Protein AF-A0A3L7PJ90-F1 (afdb_monomer_lite)

Sequence (103 aa):
MQPVSNRLQGVLKDISGKVSAPAQVLIDCGESGINIRPKQYGDFGSHDGIGAPIYLELYEGELRLIVWSDINQQEPTHVISLEGARESLRIASVTDTPSSWIT

Secondary structure (DSSP, 8-state):
-PPPEEEEEEEEE-TTSS-EEEEEEEEEE-SSEEEEEETT---TTS-TTT--SEEEEEETTEEEEEE---TT-SS-SEEEE-GGG-GGGPPPPTT--------

Foldseek 3Di:
DDKDKDWDWDWDADPVRPDIDIWIWIWIDDPFWIAIGIQQDAAQPDDHSGHGQWIWGQDPNWTWIFGQPDNNDRHTPDIGTCPCVPPVVDDDDPPPDPPDDDD

pLDDT: mean 87.98, std 12.55, range [52.47, 98.12]

Radius of gyration: 19.97 Å; chains: 1; bounding box: 34×53×63 Å

Structure (mmCIF, N/CA/C/O backbone):
data_AF-A0A3L7PJ90-F1
#
_entry.id   AF-A0A3L7PJ90-F1
#
loop_
_atom_site.group_PDB
_atom_site.id
_atom_site.type_symbol
_atom_site.label_atom_id
_atom_site.label_alt_id
_atom_site.label_comp_id
_atom_site.label_asym_id
_atom_site.label_entity_id
_atom_site.label_seq_id
_atom_site.pdbx_PDB_ins_code
_atom_site.Cartn_x
_atom_site.Cartn_y
_atom_site.Cartn_z
_atom_site.occupancy
_atom_site.B_iso_or_equiv
_atom_site.auth_seq_id
_atom_site.auth_comp_id
_atom_site.auth_asym_id
_atom_site.auth_atom_id
_atom_site.pdbx_PDB_model_num
ATOM 1 N N . MET A 1 1 ? -2.719 23.027 4.755 1.00 54.06 1 MET A N 1
ATOM 2 C CA . MET A 1 1 ? -1.717 22.051 5.239 1.00 54.06 1 MET A CA 1
ATOM 3 C C . MET A 1 1 ? -0.825 21.730 4.051 1.00 54.06 1 MET A C 1
ATOM 5 O O . MET A 1 1 ? -1.383 21.527 2.983 1.00 54.06 1 MET A O 1
ATOM 9 N N . GLN A 1 2 ? 0.505 21.800 4.158 1.00 56.03 2 GLN A N 1
ATOM 10 C CA . GLN A 1 2 ? 1.357 21.389 3.033 1.00 56.03 2 GLN A CA 1
ATOM 11 C C . GLN A 1 2 ? 1.334 19.856 2.920 1.00 56.03 2 GLN A C 1
ATOM 13 O O . GLN A 1 2 ? 1.348 19.200 3.965 1.00 56.03 2 GLN A O 1
ATOM 18 N N . PRO A 1 3 ? 1.278 19.281 1.706 1.00 63.88 3 PRO A N 1
ATOM 19 C CA . PRO A 1 3 ? 1.349 17.837 1.538 1.00 63.88 3 PRO A CA 1
ATOM 20 C C . PRO A 1 3 ? 2.696 17.336 2.062 1.00 63.88 3 PRO A C 1
ATOM 22 O O . PRO A 1 3 ? 3.758 17.828 1.676 1.00 63.88 3 PRO A O 1
ATOM 25 N N . VAL A 1 4 ? 2.649 16.376 2.983 1.00 78.56 4 VAL A N 1
ATOM 26 C CA . VAL A 1 4 ? 3.843 15.711 3.502 1.00 78.56 4 VAL A CA 1
ATOM 27 C C . VAL A 1 4 ? 4.141 14.537 2.583 1.00 78.56 4 VAL A C 1
ATOM 29 O O . VAL A 1 4 ? 3.297 13.660 2.407 1.00 78.56 4 VAL A O 1
ATOM 32 N N . SER A 1 5 ? 5.342 14.516 2.010 1.00 82.50 5 SER A N 1
ATOM 33 C CA . SER A 1 5 ? 5.841 13.388 1.227 1.00 82.50 5 SER A CA 1
ATOM 34 C C . SER A 1 5 ? 7.101 12.819 1.867 1.00 82.50 5 SER A C 1
ATOM 36 O O . SER A 1 5 ? 8.059 13.557 2.103 1.00 82.50 5 SER A O 1
ATOM 38 N N . ASN A 1 6 ? 7.128 11.511 2.091 1.00 87.75 6 ASN A N 1
ATOM 39 C CA . ASN A 1 6 ? 8.280 10.781 2.600 1.00 87.75 6 ASN A CA 1
ATOM 40 C C . ASN A 1 6 ? 8.757 9.773 1.560 1.00 87.75 6 ASN A C 1
ATOM 42 O O . ASN A 1 6 ? 7.971 9.006 1.005 1.00 87.75 6 ASN A O 1
ATOM 46 N N . ARG A 1 7 ? 10.066 9.742 1.315 1.00 89.94 7 ARG A N 1
ATOM 47 C CA . ARG A 1 7 ? 10.689 8.735 0.458 1.00 89.94 7 ARG A CA 1
ATOM 48 C C . ARG A 1 7 ? 11.381 7.701 1.329 1.00 89.94 7 ARG A C 1
ATOM 50 O O . ARG A 1 7 ? 12.330 8.025 2.036 1.00 89.94 7 ARG A O 1
ATOM 57 N N . LEU A 1 8 ? 10.938 6.457 1.224 1.00 90.38 8 LEU A N 1
ATOM 58 C CA . LEU A 1 8 ? 11.547 5.313 1.883 1.00 90.38 8 LEU A CA 1
ATOM 59 C C . LEU A 1 8 ? 12.380 4.527 0.872 1.00 90.38 8 LEU A C 1
ATOM 61 O O . LEU A 1 8 ? 11.962 4.305 -0.267 1.00 90.38 8 LEU A O 1
ATOM 65 N N . GLN A 1 9 ? 13.574 4.115 1.284 1.00 91.31 9 GLN A N 1
ATOM 66 C CA . GLN A 1 9 ? 14.447 3.249 0.498 1.00 91.31 9 GLN A CA 1
ATOM 67 C C . GLN A 1 9 ? 15.000 2.158 1.404 1.00 91.31 9 GLN A C 1
ATOM 69 O O . GLN A 1 9 ? 15.412 2.429 2.530 1.00 91.31 9 GLN A O 1
ATOM 74 N N . GLY A 1 10 ? 15.012 0.925 0.915 1.00 88.44 10 GLY A N 1
ATOM 75 C CA . GLY A 1 10 ? 15.526 -0.204 1.673 1.00 88.44 10 GLY A CA 1
ATOM 76 C C . GLY A 1 10 ? 15.607 -1.465 0.833 1.00 88.44 10 GLY A C 1
ATOM 77 O O . GLY A 1 10 ? 15.349 -1.448 -0.368 1.00 88.44 10 GLY A O 1
ATOM 78 N N . VAL A 1 11 ? 15.968 -2.570 1.473 1.00 87.94 11 VAL A N 1
ATOM 79 C CA . VAL A 1 11 ? 15.947 -3.897 0.857 1.00 87.94 11 VAL A CA 1
ATOM 80 C C . VAL A 1 11 ? 14.835 -4.692 1.521 1.00 87.94 11 VAL A C 1
ATOM 82 O O . VAL A 1 11 ? 14.919 -4.987 2.714 1.00 87.94 11 VAL A O 1
ATOM 85 N N . LEU A 1 12 ? 13.802 -5.034 0.753 1.00 86.38 12 LEU A N 1
ATOM 86 C CA . LEU A 1 12 ? 12.782 -5.972 1.198 1.00 86.38 12 LEU A CA 1
ATOM 87 C C . LEU A 1 12 ? 13.373 -7.369 1.117 1.00 86.38 12 LEU A C 1
ATOM 89 O O . LEU A 1 12 ? 13.915 -7.764 0.085 1.00 86.38 12 LEU A O 1
ATOM 93 N N . LYS A 1 13 ? 13.294 -8.095 2.225 1.00 88.94 13 LYS A N 1
ATOM 94 C CA . LYS A 1 13 ? 13.690 -9.494 2.300 1.00 88.94 13 LYS A CA 1
ATOM 95 C C . LYS A 1 13 ? 12.426 -10.312 2.419 1.00 88.94 13 LYS A C 1
ATOM 97 O O . LYS A 1 13 ? 11.569 -10.002 3.244 1.00 88.94 13 LYS A O 1
ATOM 102 N N . ASP A 1 14 ? 12.332 -11.341 1.596 1.00 89.06 14 ASP A N 1
ATOM 103 C CA . ASP A 1 14 ? 11.318 -12.357 1.787 1.00 89.06 14 ASP A CA 1
ATOM 104 C C . ASP A 1 14 ? 11.479 -12.994 3.176 1.00 89.06 14 ASP A C 1
ATOM 106 O O . ASP A 1 14 ? 12.598 -13.116 3.685 1.00 89.06 14 ASP A O 1
ATOM 110 N N . ILE A 1 15 ? 10.372 -13.422 3.782 1.00 85.25 15 ILE A N 1
ATOM 111 C CA . ILE A 1 15 ? 10.388 -14.024 5.120 1.00 85.25 15 ILE A CA 1
ATOM 112 C C . ILE A 1 15 ? 11.222 -15.315 5.160 1.00 85.25 15 ILE A C 1
ATOM 114 O O . ILE A 1 15 ? 11.792 -15.644 6.197 1.00 85.25 15 ILE A O 1
ATOM 118 N N . SER A 1 16 ? 11.374 -16.014 4.025 1.00 83.81 16 SER A N 1
ATOM 119 C CA . SER A 1 16 ? 12.267 -17.176 3.917 1.00 83.81 16 SER A CA 1
ATOM 120 C C . SER A 1 16 ? 13.758 -16.812 3.880 1.00 83.81 16 SER A C 1
ATOM 122 O O . SER A 1 16 ? 14.607 -17.701 3.953 1.00 83.81 16 SER A O 1
ATOM 124 N N . GLY A 1 17 ? 14.096 -15.528 3.716 1.00 80.50 17 GLY A N 1
ATOM 125 C CA . GLY A 1 17 ? 15.463 -15.013 3.625 1.00 80.50 17 GLY A CA 1
ATOM 126 C C . GLY A 1 17 ? 16.183 -15.297 2.302 1.00 80.50 17 GLY A C 1
ATOM 127 O O . GLY A 1 17 ? 17.318 -14.860 2.129 1.00 80.50 17 GLY A O 1
ATOM 128 N N . LYS A 1 18 ? 15.552 -16.012 1.361 1.00 79.25 18 LYS A N 1
ATOM 129 C CA . LYS A 1 18 ? 16.185 -16.453 0.104 1.00 79.25 18 LYS A CA 1
ATOM 130 C C . LYS A 1 18 ? 16.193 -15.395 -0.992 1.00 79.25 18 LYS A C 1
ATOM 132 O O . LYS A 1 18 ? 17.041 -15.439 -1.878 1.00 79.25 18 LYS A O 1
ATOM 137 N N . VAL A 1 19 ? 15.237 -14.473 -0.950 1.00 82.88 19 VAL A N 1
ATOM 138 C CA . VAL A 1 19 ? 15.060 -13.436 -1.965 1.00 82.88 19 VAL A CA 1
ATOM 139 C C . VAL A 1 19 ? 15.104 -12.085 -1.280 1.00 82.88 19 VAL A C 1
ATOM 141 O O . VAL A 1 19 ? 14.470 -11.870 -0.248 1.00 82.88 19 VAL A O 1
ATOM 144 N N . SER A 1 20 ? 15.864 -11.166 -1.859 1.00 85.31 20 SER A N 1
ATOM 145 C CA . SER A 1 20 ? 15.899 -9.785 -1.411 1.00 85.31 20 SER A CA 1
ATOM 146 C C . SER A 1 20 ? 15.898 -8.861 -2.613 1.00 85.31 20 SER A C 1
ATOM 148 O O . SER A 1 20 ? 16.660 -9.090 -3.552 1.00 85.31 20 SER A O 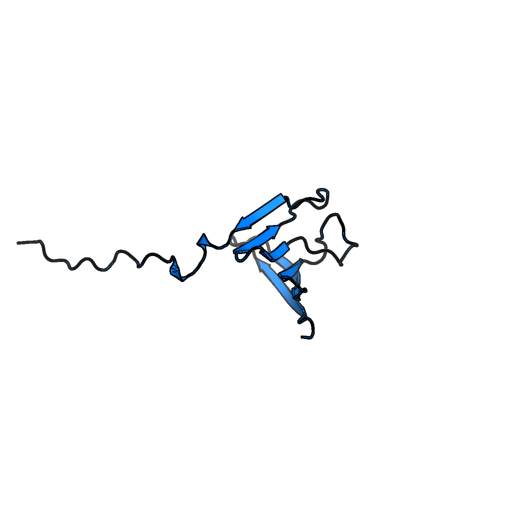1
ATOM 150 N N . ALA A 1 21 ? 15.080 -7.818 -2.571 1.00 84.94 21 ALA A N 1
ATOM 151 C CA . ALA A 1 21 ? 14.974 -6.844 -3.644 1.00 84.94 21 ALA A CA 1
ATOM 152 C C . ALA A 1 21 ? 15.068 -5.423 -3.074 1.00 84.94 21 ALA A C 1
ATOM 154 O O . ALA A 1 21 ? 14.489 -5.144 -2.018 1.00 84.94 21 ALA A O 1
ATOM 155 N N . PRO A 1 22 ? 15.789 -4.506 -3.740 1.00 85.69 22 PRO A N 1
ATOM 156 C CA . PRO A 1 22 ? 15.735 -3.101 -3.378 1.00 85.69 22 PRO A CA 1
ATOM 157 C C . PRO A 1 22 ? 14.320 -2.569 -3.626 1.00 85.69 22 PRO A C 1
ATOM 159 O O . PRO A 1 22 ? 13.747 -2.774 -4.693 1.00 85.69 22 PRO A O 1
ATOM 162 N N . ALA A 1 23 ? 13.773 -1.854 -2.651 1.00 89.19 23 ALA A N 1
ATOM 163 C CA . ALA A 1 23 ? 12.491 -1.181 -2.756 1.00 89.19 23 ALA A CA 1
ATOM 164 C C . ALA A 1 23 ? 12.673 0.316 -2.522 1.00 89.19 23 ALA A C 1
ATOM 166 O O . ALA A 1 23 ? 13.336 0.749 -1.577 1.00 89.19 23 ALA A O 1
ATOM 167 N N . GLN A 1 24 ? 12.064 1.105 -3.400 1.00 93.06 24 GLN A N 1
ATOM 168 C CA . GLN A 1 24 ? 11.919 2.545 -3.237 1.00 93.06 24 GLN A CA 1
ATOM 169 C C . GLN A 1 24 ? 10.429 2.845 -3.246 1.00 93.06 24 GLN A C 1
ATOM 171 O O . GLN A 1 24 ? 9.746 2.493 -4.206 1.00 93.06 24 GLN A O 1
ATOM 176 N N . VAL A 1 25 ? 9.939 3.473 -2.184 1.00 94.00 25 VAL A N 1
ATOM 177 C CA . VAL A 1 25 ? 8.520 3.783 -2.014 1.00 94.00 25 VAL A CA 1
ATOM 178 C C . VAL A 1 25 ? 8.393 5.258 -1.674 1.00 94.00 25 VAL A C 1
ATOM 180 O O . VAL A 1 25 ? 9.070 5.758 -0.774 1.00 94.00 25 VAL A O 1
ATOM 183 N N . LEU A 1 26 ? 7.549 5.963 -2.416 1.00 93.75 26 LEU A N 1
ATOM 184 C CA . LEU A 1 26 ? 7.101 7.301 -2.060 1.00 93.75 26 LEU A CA 1
ATOM 185 C C . LEU A 1 26 ? 5.769 7.173 -1.321 1.00 93.75 26 LEU A C 1
ATOM 187 O O . LEU A 1 26 ? 4.885 6.449 -1.768 1.00 93.75 26 LEU A O 1
ATOM 191 N N . ILE A 1 27 ? 5.651 7.843 -0.181 1.00 94.38 27 ILE A N 1
ATOM 192 C CA . ILE A 1 27 ? 4.408 7.949 0.576 1.00 94.38 27 ILE A CA 1
ATOM 193 C C . ILE A 1 27 ? 4.049 9.424 0.633 1.00 94.38 27 ILE A C 1
ATOM 195 O O . ILE A 1 27 ? 4.866 10.225 1.090 1.00 94.38 27 ILE A O 1
ATOM 199 N N . ASP A 1 28 ? 2.860 9.786 0.173 1.00 92.94 28 ASP A N 1
ATOM 200 C CA . ASP A 1 28 ? 2.389 11.168 0.175 1.00 92.94 28 ASP A CA 1
ATOM 201 C C . ASP A 1 28 ? 0.939 11.269 0.649 1.00 92.94 28 ASP A C 1
ATOM 203 O O . ASP A 1 28 ? 0.132 10.367 0.427 1.00 92.94 28 ASP A O 1
ATOM 207 N N . CYS A 1 29 ? 0.623 12.358 1.349 1.00 89.38 29 CYS A N 1
ATOM 208 C CA . CYS A 1 29 ? -0.745 12.662 1.758 1.00 89.38 29 CYS A CA 1
ATOM 209 C C . CYS A 1 29 ? -1.434 13.506 0.680 1.00 89.38 29 CYS A C 1
ATOM 211 O O . CYS A 1 29 ? -1.029 14.646 0.435 1.00 89.38 29 CYS A O 1
ATOM 213 N N . GLY A 1 30 ? -2.485 12.950 0.078 1.00 79.50 30 GLY A N 1
ATOM 214 C CA . GLY A 1 30 ? -3.436 13.681 -0.755 1.00 79.50 30 GLY A CA 1
ATOM 215 C C . GLY A 1 30 ? -4.538 14.344 0.077 1.00 79.50 30 GLY A C 1
ATOM 216 O O . GLY A 1 30 ? -4.493 14.355 1.306 1.00 79.50 30 GLY A O 1
ATOM 217 N N . GLU A 1 31 ? -5.553 14.890 -0.596 1.00 77.94 31 GLU A N 1
ATOM 218 C CA . GLU A 1 31 ? -6.669 15.582 0.071 1.00 77.94 31 GLU A CA 1
ATOM 219 C C . GLU A 1 31 ? -7.556 14.642 0.903 1.00 77.94 31 GLU A C 1
ATOM 221 O O . GLU A 1 31 ? -8.063 15.048 1.948 1.00 77.94 31 GLU A O 1
ATOM 226 N N . SER A 1 32 ? -7.713 13.387 0.472 1.00 81.88 32 SER A N 1
ATOM 227 C CA . SER A 1 32 ? -8.663 12.428 1.065 1.00 81.88 32 SER A CA 1
ATOM 228 C C . SER A 1 32 ? -8.013 11.145 1.597 1.00 81.88 32 SER A C 1
ATOM 230 O O . SER A 1 32 ? -8.710 10.236 2.046 1.00 81.88 32 SER A O 1
ATOM 232 N N . GLY A 1 33 ? -6.679 11.059 1.584 1.00 91.44 33 GLY A N 1
ATOM 233 C CA . GLY A 1 33 ? -5.986 9.821 1.927 1.00 91.44 33 GLY A CA 1
ATOM 234 C C . GLY A 1 33 ? -4.476 9.856 1.720 1.00 91.44 33 GLY A C 1
ATOM 235 O O . GLY A 1 33 ? -3.884 10.900 1.444 1.00 91.44 33 GLY A O 1
ATOM 236 N N . ILE A 1 34 ? -3.854 8.691 1.861 1.00 95.12 34 ILE A N 1
ATOM 237 C CA . ILE A 1 34 ? -2.413 8.472 1.751 1.00 95.12 34 ILE A CA 1
ATOM 238 C C . ILE A 1 34 ? -2.137 7.581 0.544 1.00 95.12 34 ILE A C 1
ATOM 240 O O . ILE A 1 34 ? -2.615 6.450 0.469 1.00 95.12 34 ILE A O 1
ATOM 244 N N . ASN A 1 35 ? -1.307 8.074 -0.368 1.00 94.88 35 ASN A N 1
ATOM 245 C CA . ASN A 1 35 ? -0.794 7.315 -1.497 1.00 94.88 35 ASN A CA 1
ATOM 246 C C . ASN A 1 35 ? 0.467 6.555 -1.089 1.00 94.88 35 ASN A C 1
ATOM 248 O O . ASN A 1 35 ? 1.370 7.119 -0.468 1.00 94.88 35 ASN A O 1
ATOM 252 N N . ILE A 1 36 ? 0.562 5.288 -1.490 1.00 95.94 36 ILE A N 1
ATOM 253 C CA . ILE A 1 36 ? 1.767 4.471 -1.347 1.00 95.94 36 ILE A CA 1
ATOM 254 C C . ILE A 1 36 ? 2.215 4.057 -2.748 1.00 95.94 36 ILE A C 1
ATOM 256 O O . ILE A 1 36 ? 1.512 3.356 -3.473 1.00 95.94 36 ILE A O 1
ATOM 260 N N . ARG A 1 37 ? 3.407 4.516 -3.138 1.00 94.81 37 ARG A N 1
ATOM 261 C CA . ARG A 1 37 ? 3.875 4.523 -4.529 1.00 94.81 37 ARG A CA 1
ATOM 262 C C . ARG A 1 37 ? 5.222 3.821 -4.659 1.00 94.81 37 ARG A C 1
ATOM 264 O O . ARG A 1 37 ? 6.276 4.467 -4.579 1.00 94.81 37 ARG A O 1
ATOM 271 N N . PRO A 1 38 ? 5.226 2.488 -4.816 1.00 94.94 38 PRO A N 1
ATOM 272 C CA . PRO A 1 38 ? 6.434 1.747 -5.135 1.00 94.94 38 PRO A CA 1
ATOM 273 C C . PRO A 1 38 ? 6.966 2.149 -6.516 1.00 94.94 38 PRO A C 1
ATOM 275 O O . PRO A 1 38 ? 6.216 2.280 -7.481 1.00 94.94 38 PRO A O 1
ATOM 278 N N . LYS A 1 39 ? 8.279 2.337 -6.639 1.00 94.38 39 LYS A N 1
ATOM 279 C CA . LYS A 1 39 ? 8.916 2.696 -7.912 1.00 94.38 39 LYS A CA 1
ATOM 280 C C . LYS A 1 39 ? 8.658 1.613 -8.969 1.00 94.38 39 LYS A C 1
ATOM 282 O O . LYS A 1 39 ? 8.896 0.444 -8.691 1.00 94.38 39 LYS A O 1
ATOM 287 N N . GLN A 1 40 ? 8.282 2.028 -10.184 1.00 93.94 40 GLN A N 1
ATOM 288 C CA . GLN A 1 40 ? 7.908 1.163 -11.324 1.00 93.94 40 GLN A CA 1
ATOM 289 C C . GLN A 1 40 ? 6.564 0.434 -11.173 1.00 93.94 40 GLN A C 1
ATOM 291 O O . GLN A 1 40 ? 6.255 -0.427 -11.988 1.00 93.94 40 GLN A O 1
ATOM 296 N N . TYR A 1 41 ? 5.759 0.802 -10.176 1.00 95.38 41 TYR A N 1
ATOM 297 C CA . TYR A 1 41 ? 4.370 0.377 -10.055 1.00 95.38 41 TYR A CA 1
ATOM 298 C C . TYR A 1 41 ? 3.472 1.613 -10.146 1.00 95.38 41 TYR A C 1
ATOM 300 O O . TYR A 1 41 ? 3.868 2.705 -9.732 1.00 95.38 41 TYR A O 1
ATOM 308 N N . GLY A 1 42 ? 2.279 1.447 -10.702 1.00 95.12 42 GLY A N 1
ATOM 309 C CA . GLY A 1 42 ? 1.327 2.525 -10.936 1.00 95.12 42 GLY A CA 1
ATOM 310 C C . GLY A 1 42 ? -0.086 1.981 -11.087 1.00 95.12 42 GLY A C 1
ATOM 311 O O . GLY A 1 42 ? -0.322 0.790 -10.891 1.00 95.12 42 GLY A O 1
ATOM 312 N N . ASP A 1 43 ? -1.002 2.865 -11.442 1.00 95.06 43 ASP A N 1
ATOM 313 C CA . ASP A 1 43 ? -2.390 2.563 -11.782 1.00 95.06 43 ASP A CA 1
ATOM 314 C C . ASP A 1 43 ? -2.642 2.828 -13.272 1.00 95.06 43 ASP A C 1
ATOM 316 O O . ASP A 1 43 ? -1.836 3.466 -13.950 1.00 95.06 43 ASP A O 1
ATOM 320 N N . PHE A 1 44 ? -3.776 2.341 -13.772 1.00 96.50 44 PHE A N 1
ATOM 321 C CA . PHE A 1 44 ? -4.174 2.462 -15.175 1.00 96.50 44 PHE A CA 1
ATOM 322 C C . PHE A 1 44 ? -4.272 3.916 -15.671 1.00 96.50 44 PHE A C 1
ATOM 324 O O . PHE A 1 44 ? -4.007 4.194 -16.839 1.00 96.50 44 PHE A O 1
ATOM 331 N N . GLY A 1 45 ? -4.710 4.841 -14.809 1.00 92.12 45 GLY A N 1
ATOM 332 C CA . GLY A 1 45 ? -5.102 6.198 -15.203 1.00 92.12 45 GLY A CA 1
ATOM 333 C C . GLY A 1 45 ? -3.976 7.229 -15.159 1.00 92.12 45 GLY A C 1
ATOM 334 O O . GLY A 1 45 ? -4.154 8.355 -15.629 1.00 92.12 45 GLY A O 1
ATOM 335 N N . SER A 1 46 ? -2.826 6.871 -14.594 1.00 93.75 46 SER A N 1
ATOM 336 C CA . SER A 1 46 ? -1.733 7.798 -14.314 1.00 93.75 46 SER A CA 1
ATOM 337 C C . SER A 1 46 ? -0.539 7.596 -15.243 1.00 93.75 46 SER A C 1
ATOM 339 O O . SER A 1 46 ? -0.277 6.507 -15.739 1.00 93.75 46 SER A O 1
ATOM 341 N N . HIS A 1 47 ? 0.253 8.654 -15.437 1.00 94.06 47 HIS A N 1
ATOM 342 C CA . HIS A 1 47 ? 1.541 8.528 -16.124 1.00 94.06 47 HIS A CA 1
ATOM 343 C C . HIS A 1 47 ? 2.545 7.731 -15.274 1.00 94.06 47 HIS A C 1
ATOM 345 O O . HIS A 1 47 ? 2.487 7.738 -14.038 1.00 94.06 47 HIS A O 1
ATOM 351 N N . ASP A 1 48 ? 3.529 7.122 -15.937 1.00 93.38 48 ASP A N 1
ATOM 352 C CA . ASP A 1 48 ? 4.618 6.388 -15.291 1.00 93.38 48 ASP A CA 1
ATOM 353 C C . ASP A 1 48 ? 5.302 7.203 -14.186 1.00 93.38 48 ASP A C 1
ATOM 355 O O . ASP A 1 48 ? 5.693 8.359 -14.359 1.00 93.38 48 ASP A O 1
ATOM 359 N N . GLY A 1 49 ? 5.455 6.583 -13.015 1.00 88.00 49 GLY A N 1
ATOM 360 C CA . GLY A 1 49 ? 6.037 7.221 -11.833 1.00 88.00 49 GLY A CA 1
ATOM 361 C C . GLY A 1 49 ? 5.118 8.228 -11.131 1.00 88.00 49 GLY A C 1
ATOM 362 O O . GLY A 1 49 ? 5.478 8.704 -10.050 1.00 88.00 49 GLY A O 1
ATOM 363 N N . ILE A 1 50 ? 3.938 8.525 -11.689 1.00 89.25 50 ILE A N 1
ATOM 364 C CA . ILE A 1 50 ? 2.917 9.394 -11.087 1.00 89.25 50 ILE A CA 1
ATOM 365 C C . ILE A 1 50 ? 1.844 8.585 -10.338 1.00 89.25 50 ILE A C 1
ATOM 367 O O . ILE A 1 50 ? 1.353 9.035 -9.307 1.00 89.25 50 ILE A O 1
ATOM 371 N N . GLY A 1 51 ? 1.522 7.387 -10.816 1.00 91.81 51 GLY A N 1
ATOM 372 C CA . GLY A 1 51 ? 0.461 6.572 -10.231 1.00 91.81 51 GLY A CA 1
ATOM 373 C C . GLY A 1 51 ? 0.728 6.034 -8.824 1.00 91.81 51 GLY A C 1
ATOM 374 O O . GLY A 1 51 ? 1.871 6.018 -8.342 1.00 91.81 51 GLY A O 1
ATOM 375 N N . ALA A 1 52 ? -0.346 5.570 -8.184 1.00 94.88 52 ALA A N 1
ATOM 376 C CA . ALA A 1 52 ? -0.352 4.951 -6.864 1.00 94.88 52 ALA A CA 1
ATOM 377 C C . ALA A 1 52 ? -1.203 3.669 -6.872 1.00 94.88 52 ALA A C 1
ATOM 379 O O . ALA A 1 52 ? -2.424 3.740 -6.777 1.00 94.88 52 ALA A O 1
ATOM 380 N N . PRO A 1 53 ? -0.585 2.475 -6.928 1.00 97.00 53 PRO A N 1
ATOM 381 C CA . PRO A 1 53 ? -1.333 1.215 -6.919 1.00 97.00 53 PRO A CA 1
ATOM 382 C C . PRO A 1 53 ? -1.947 0.882 -5.548 1.00 97.00 53 PRO A C 1
ATOM 384 O O . PRO A 1 53 ? -2.707 -0.076 -5.435 1.00 97.00 53 PRO A O 1
ATOM 387 N N . ILE A 1 54 ? -1.583 1.618 -4.491 1.00 97.50 54 ILE A N 1
ATOM 388 C CA . ILE A 1 54 ? -2.046 1.403 -3.119 1.00 97.50 54 ILE A CA 1
ATOM 389 C C . ILE A 1 54 ? -2.458 2.752 -2.527 1.00 97.50 54 ILE A C 1
ATOM 391 O O . ILE A 1 54 ? -1.654 3.690 -2.487 1.00 97.50 54 ILE A O 1
ATOM 395 N N . TYR A 1 55 ? -3.686 2.823 -2.020 1.00 96.62 55 TYR A N 1
ATOM 396 C CA . TYR A 1 55 ? -4.264 4.037 -1.453 1.00 96.62 55 TYR A CA 1
ATOM 397 C C . TYR A 1 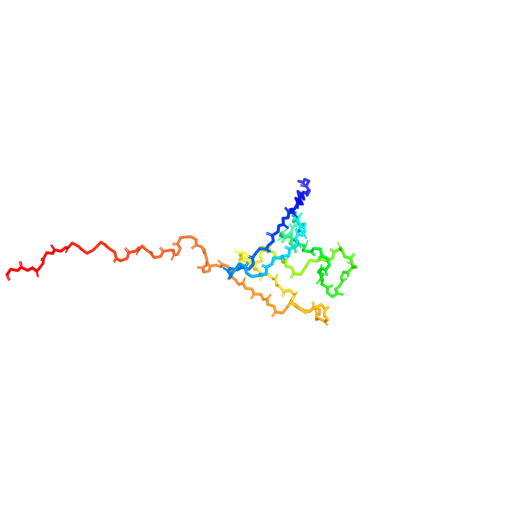55 ? -4.999 3.737 -0.145 1.00 96.62 55 TYR A C 1
ATOM 399 O O . TYR A 1 55 ? -5.780 2.792 -0.066 1.00 96.62 55 TYR A O 1
ATOM 407 N N . LEU A 1 56 ? -4.730 4.521 0.897 1.00 97.25 56 LEU A N 1
ATOM 408 C CA . LEU A 1 56 ? -5.432 4.449 2.178 1.00 97.25 56 LEU A CA 1
ATOM 409 C C . LEU A 1 56 ? -6.328 5.678 2.309 1.00 97.25 56 LEU A C 1
ATOM 411 O O . LEU A 1 56 ? -5.812 6.790 2.405 1.00 97.25 56 LEU A O 1
ATOM 415 N N . GLU A 1 57 ? -7.641 5.491 2.352 1.00 95.50 57 GLU A N 1
ATOM 416 C CA . GLU A 1 57 ? -8.605 6.595 2.370 1.00 95.50 57 GLU A CA 1
ATOM 417 C C . GLU A 1 57 ? -9.572 6.527 3.547 1.00 95.50 57 GLU A C 1
ATOM 419 O O . GLU A 1 57 ? -9.822 5.462 4.119 1.00 95.50 57 GLU A O 1
ATOM 424 N N . LEU A 1 58 ? -10.136 7.689 3.880 1.00 93.56 58 LEU A N 1
ATOM 425 C CA . LEU A 1 58 ? -11.316 7.795 4.727 1.00 93.56 58 LEU A CA 1
ATOM 426 C C . LEU A 1 58 ? -12.522 8.089 3.832 1.00 93.56 58 LEU A C 1
ATOM 428 O O . LEU A 1 58 ? -12.667 9.209 3.342 1.00 93.56 58 LEU A O 1
ATOM 432 N N . TYR A 1 59 ? -13.395 7.103 3.650 1.00 93.62 59 TYR A N 1
ATOM 433 C CA . TYR A 1 59 ? -14.575 7.223 2.796 1.00 93.62 59 TYR A CA 1
ATOM 434 C C . TYR A 1 59 ? -15.834 6.895 3.590 1.00 93.62 59 TYR A C 1
ATOM 436 O O . TYR A 1 59 ? -15.922 5.844 4.219 1.00 93.62 59 TYR A O 1
ATOM 444 N N . GLU A 1 60 ? -16.794 7.825 3.600 1.00 93.12 60 GLU A N 1
ATOM 445 C CA . GLU A 1 60 ? -18.049 7.714 4.366 1.00 93.12 60 GLU A CA 1
ATOM 446 C C . GLU A 1 60 ? -17.851 7.363 5.857 1.00 93.12 60 GLU A C 1
ATOM 448 O O . GLU A 1 60 ? -18.687 6.725 6.489 1.00 93.12 60 GLU A O 1
ATOM 453 N N . GLY A 1 61 ? -16.739 7.821 6.444 1.00 92.50 61 GLY A N 1
ATOM 454 C CA . GLY A 1 61 ? -16.407 7.587 7.853 1.00 92.50 61 GLY A CA 1
ATOM 455 C C . GLY A 1 61 ? -15.709 6.254 8.139 1.00 92.50 61 GLY A C 1
ATOM 456 O O . GLY A 1 61 ? -15.417 5.978 9.302 1.00 92.50 61 GLY A O 1
ATOM 457 N N . GLU A 1 62 ? -15.398 5.465 7.111 1.00 94.50 62 GLU A N 1
ATOM 458 C CA . GLU A 1 62 ? -14.670 4.203 7.232 1.00 94.50 62 GLU A CA 1
ATOM 459 C C . GLU A 1 62 ? -13.247 4.323 6.692 1.00 94.50 62 GLU A C 1
ATOM 461 O O . GLU A 1 62 ? -13.023 4.870 5.607 1.00 94.50 62 GLU A O 1
ATOM 466 N N . LEU A 1 63 ? -12.282 3.773 7.430 1.00 96.31 63 LEU A N 1
ATOM 467 C CA . LEU A 1 63 ? -10.914 3.659 6.937 1.00 96.31 63 LEU A CA 1
ATOM 468 C C . LEU A 1 63 ? -10.816 2.443 6.009 1.00 96.31 63 LEU A C 1
ATOM 470 O O . LEU A 1 63 ? -11.103 1.314 6.420 1.00 96.31 63 LEU A O 1
ATOM 474 N N . ARG A 1 64 ? -10.395 2.657 4.761 1.00 97.44 64 ARG A N 1
ATOM 475 C CA . ARG A 1 64 ? -10.332 1.608 3.735 1.00 97.44 64 ARG A CA 1
ATOM 476 C C . ARG A 1 64 ? -8.977 1.591 3.035 1.00 97.44 64 ARG A C 1
ATOM 478 O O . ARG A 1 64 ? -8.378 2.636 2.790 1.00 97.44 64 ARG A O 1
ATOM 485 N N . LEU A 1 65 ? -8.505 0.391 2.703 1.00 97.88 65 LEU A N 1
ATOM 486 C CA . LEU A 1 65 ? -7.344 0.161 1.847 1.00 97.88 65 LEU A CA 1
ATOM 487 C C . LEU A 1 65 ? -7.824 -0.201 0.441 1.00 97.88 65 LEU A C 1
ATOM 489 O O . LEU A 1 65 ? -8.504 -1.212 0.258 1.00 97.88 65 LEU A O 1
ATOM 493 N N . ILE A 1 66 ? -7.430 0.596 -0.541 1.00 97.81 66 ILE A N 1
ATOM 494 C CA . ILE A 1 66 ? -7.703 0.367 -1.955 1.00 97.81 66 ILE A CA 1
ATOM 495 C C . ILE A 1 66 ? -6.425 -0.108 -2.641 1.00 97.81 66 ILE A C 1
ATOM 497 O O . ILE A 1 66 ? -5.344 0.447 -2.425 1.00 97.81 66 ILE A O 1
ATOM 501 N N . VAL A 1 67 ? -6.553 -1.151 -3.463 1.00 98.00 67 VAL A N 1
ATOM 502 C CA . VAL A 1 67 ? -5.439 -1.735 -4.213 1.00 98.00 67 VAL A CA 1
ATOM 503 C C . VAL A 1 67 ? -5.821 -1.952 -5.675 1.00 98.00 67 VAL A C 1
ATOM 505 O O . VAL A 1 67 ? -6.804 -2.630 -5.994 1.00 98.00 67 VAL A O 1
ATOM 508 N N . TRP A 1 68 ? -4.964 -1.461 -6.564 1.00 97.94 68 TRP A N 1
ATOM 509 C CA . TRP A 1 68 ? -4.913 -1.821 -7.978 1.00 97.94 68 TRP A CA 1
ATOM 510 C C . TRP A 1 68 ? -3.753 -2.795 -8.185 1.00 97.94 68 TRP A C 1
ATOM 512 O O 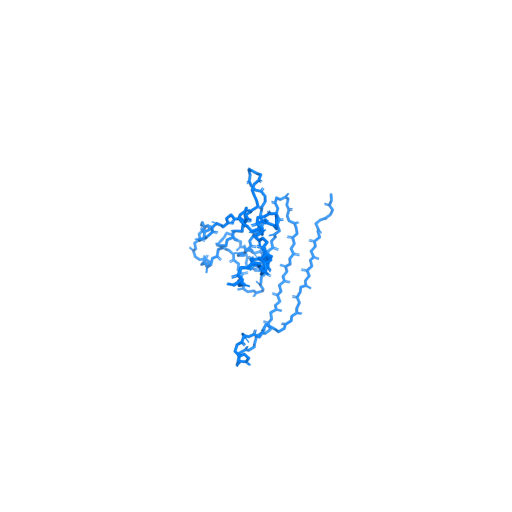. TRP A 1 68 ? -2.598 -2.390 -8.310 1.00 97.94 68 TRP A O 1
ATOM 522 N N . SER A 1 69 ? -4.043 -4.099 -8.164 1.00 97.25 69 SER A N 1
ATOM 523 C CA . SER A 1 69 ? -3.020 -5.136 -8.353 1.00 97.25 69 SER A CA 1
ATOM 524 C C . SER A 1 69 ? -2.732 -5.454 -9.825 1.00 97.25 69 SER A C 1
ATOM 526 O O . SER A 1 69 ? -1.760 -6.153 -10.111 1.00 97.25 69 SER A O 1
ATOM 528 N N . ASP A 1 70 ? -3.542 -4.933 -10.749 1.00 97.31 70 ASP A N 1
ATOM 529 C CA . ASP A 1 70 ? -3.381 -5.072 -12.196 1.00 97.31 70 ASP A CA 1
ATOM 530 C C . ASP A 1 70 ? -3.448 -3.691 -12.854 1.00 97.31 70 ASP A C 1
ATOM 532 O O . ASP A 1 70 ? -4.488 -3.035 -12.843 1.00 97.31 70 ASP A O 1
ATOM 536 N N . ILE A 1 71 ? -2.334 -3.262 -13.450 1.00 96.81 71 ILE A N 1
ATOM 537 C CA . ILE A 1 71 ? -2.218 -1.959 -14.120 1.00 96.81 71 ILE A CA 1
ATOM 538 C C . ILE A 1 71 ? -3.161 -1.822 -15.322 1.00 96.81 71 ILE A C 1
ATOM 540 O O . ILE A 1 71 ? -3.428 -0.712 -15.763 1.00 96.81 71 ILE A O 1
ATOM 544 N N . ASN A 1 72 ? -3.675 -2.932 -15.860 1.00 97.69 72 ASN A N 1
ATOM 545 C CA . ASN A 1 72 ? -4.580 -2.926 -17.009 1.00 97.69 72 ASN A CA 1
ATOM 546 C C . ASN A 1 72 ? -6.055 -2.761 -16.611 1.00 97.69 72 ASN A C 1
ATOM 548 O O . ASN A 1 72 ? -6.918 -2.723 -17.488 1.00 97.69 72 ASN A O 1
ATOM 552 N N . GLN A 1 73 ? -6.358 -2.684 -15.313 1.00 97.06 73 GLN A N 1
ATOM 553 C CA . GLN A 1 73 ? -7.711 -2.501 -14.797 1.00 97.06 73 GLN A CA 1
ATOM 554 C C . GLN A 1 73 ? -7.857 -1.099 -14.213 1.00 97.06 73 GLN A C 1
ATOM 556 O O . GLN A 1 73 ? -7.123 -0.704 -13.309 1.00 97.06 73 GLN A O 1
ATOM 561 N N . GLN A 1 74 ? -8.817 -0.342 -14.745 1.00 96.31 74 GLN A N 1
ATOM 562 C CA . GLN A 1 74 ? -9.102 1.013 -14.277 1.00 96.31 74 GLN A CA 1
ATOM 563 C C . GLN A 1 74 ? -9.701 1.019 -12.866 1.00 96.31 74 GLN A C 1
ATOM 565 O O . GLN A 1 74 ? -9.313 1.825 -12.021 1.00 96.31 74 GLN A O 1
ATOM 570 N N . GLU A 1 75 ? -10.631 0.104 -12.612 1.00 97.06 75 GLU A N 1
ATOM 571 C CA . GLU A 1 75 ? -11.277 -0.030 -11.312 1.00 97.06 75 GLU A CA 1
ATOM 572 C C . GLU A 1 75 ? -10.367 -0.756 -10.312 1.00 97.06 75 GLU A C 1
ATOM 574 O O . GLU A 1 75 ? -9.574 -1.621 -10.705 1.00 97.06 75 GLU A O 1
ATOM 579 N N . PRO A 1 76 ? -10.468 -0.434 -9.011 1.00 96.88 76 PRO A N 1
ATOM 580 C CA . PRO A 1 76 ? -9.669 -1.098 -7.999 1.00 96.88 76 PRO A CA 1
ATOM 581 C C . PRO A 1 76 ? -10.002 -2.585 -7.941 1.00 96.88 76 PRO A C 1
ATOM 583 O O . PRO A 1 76 ? -11.152 -2.993 -7.794 1.00 96.88 76 PRO A O 1
ATOM 586 N N . THR A 1 77 ? -8.958 -3.406 -7.985 1.00 97.81 77 THR A N 1
ATOM 587 C CA . THR A 1 77 ? -9.091 -4.862 -7.843 1.00 97.81 77 THR A CA 1
ATOM 588 C C . THR A 1 77 ? -9.583 -5.263 -6.451 1.00 97.81 77 THR A C 1
ATOM 590 O O . THR A 1 77 ? -10.218 -6.303 -6.300 1.00 97.81 77 THR A O 1
ATOM 593 N N . HIS A 1 78 ? -9.268 -4.455 -5.431 1.00 98.12 78 HIS A N 1
ATOM 594 C CA . HIS A 1 78 ? -9.644 -4.701 -4.045 1.00 98.12 78 HI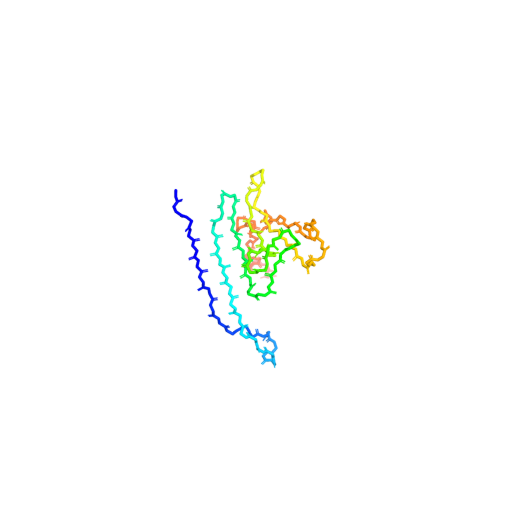S A CA 1
ATOM 595 C C . HIS A 1 78 ? -9.950 -3.393 -3.321 1.00 98.12 78 HIS A C 1
ATOM 597 O O . HIS A 1 78 ? -9.202 -2.419 -3.422 1.00 98.12 78 HIS A O 1
ATOM 603 N N . VAL A 1 79 ? -11.005 -3.432 -2.512 1.00 97.81 79 VAL A N 1
ATOM 604 C CA . VAL A 1 79 ? -11.332 -2.418 -1.510 1.00 97.81 79 VAL A CA 1
ATOM 605 C C . VAL A 1 79 ? -11.565 -3.154 -0.196 1.00 97.81 79 VAL A C 1
ATOM 607 O O . VAL A 1 79 ? -12.458 -3.994 -0.098 1.00 97.81 79 VAL A O 1
ATOM 610 N N . ILE A 1 80 ? -10.726 -2.888 0.801 1.00 98.12 80 ILE A N 1
ATOM 611 C CA . ILE A 1 80 ? -10.711 -3.608 2.077 1.00 98.12 80 ILE A CA 1
ATOM 612 C C . ILE A 1 80 ? -11.051 -2.624 3.192 1.00 98.12 80 ILE A C 1
ATOM 614 O O . ILE A 1 80 ? -10.297 -1.687 3.446 1.00 98.12 80 ILE A O 1
ATOM 618 N N . SER A 1 81 ? -12.165 -2.851 3.887 1.00 97.38 81 SER A N 1
ATOM 619 C CA . SER A 1 81 ? -12.490 -2.103 5.105 1.00 97.38 81 SER A CA 1
ATOM 620 C C . SER A 1 81 ? -11.542 -2.496 6.241 1.00 97.38 81 SER A C 1
ATOM 622 O O . SER A 1 81 ? -11.346 -3.682 6.516 1.00 97.38 81 SER A O 1
ATOM 624 N N . LEU A 1 82 ? -10.960 -1.502 6.912 1.00 97.56 82 LEU A N 1
ATOM 625 C CA . LEU A 1 82 ? -10.080 -1.691 8.069 1.00 97.56 82 LEU A CA 1
ATOM 626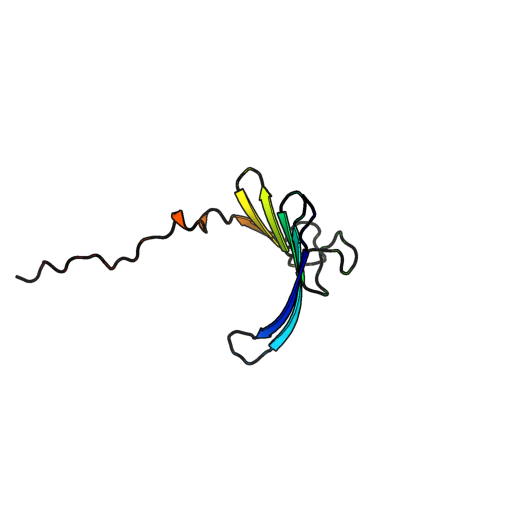 C C . LEU A 1 82 ? -10.823 -1.545 9.403 1.00 97.56 82 LEU A C 1
ATOM 628 O O . LEU A 1 82 ? -10.205 -1.597 10.464 1.00 97.56 82 LEU A O 1
ATOM 632 N N . 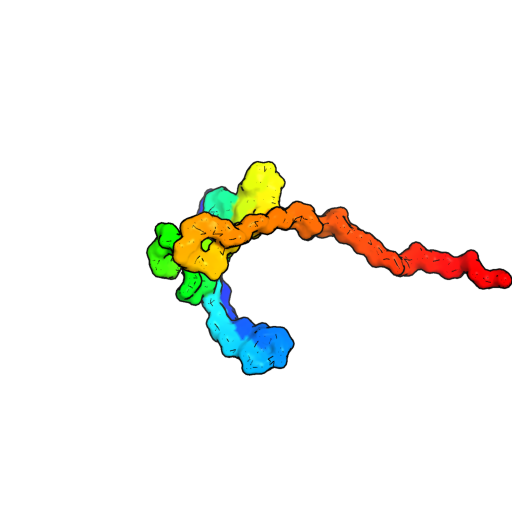GLU A 1 83 ? -12.149 -1.415 9.382 1.00 97.38 83 GLU A N 1
ATOM 633 C CA . GLU A 1 83 ? -12.966 -1.234 10.586 1.00 97.38 83 GLU A CA 1
ATOM 634 C C . GLU A 1 83 ? -12.829 -2.405 11.573 1.00 97.38 83 GLU A C 1
ATOM 636 O O . GLU A 1 83 ? -12.747 -2.201 12.784 1.00 97.38 83 GLU A O 1
ATOM 641 N N . GLY A 1 84 ? -12.690 -3.632 11.060 1.00 95.94 84 GLY A N 1
ATOM 642 C CA . GLY A 1 84 ? -12.402 -4.823 11.868 1.00 95.94 84 GLY A CA 1
ATOM 643 C C . GLY A 1 84 ? -10.986 -4.863 12.461 1.00 95.94 84 GLY A C 1
ATOM 644 O O . GLY A 1 84 ? -10.736 -5.625 13.391 1.00 95.94 84 GLY A O 1
ATOM 645 N N . ALA A 1 85 ? -10.061 -4.043 11.952 1.00 96.50 85 ALA A N 1
ATOM 646 C CA . ALA A 1 85 ? -8.685 -3.940 12.437 1.00 96.50 85 ALA A CA 1
ATOM 647 C C . ALA A 1 85 ? -8.512 -2.876 13.536 1.00 96.50 85 ALA A C 1
ATOM 649 O O . ALA A 1 85 ? -7.394 -2.665 14.012 1.00 96.50 85 ALA A O 1
ATOM 650 N N . ARG A 1 86 ? -9.596 -2.209 13.963 1.00 95.62 86 ARG A N 1
ATOM 651 C CA . ARG A 1 86 ? -9.568 -1.273 15.094 1.00 95.62 86 ARG A CA 1
ATOM 652 C C . ARG A 1 86 ? -9.027 -1.968 16.341 1.00 95.62 86 ARG A C 1
ATOM 654 O O . ARG A 1 86 ? -9.529 -3.011 16.754 1.00 95.62 86 ARG A O 1
ATOM 661 N N . GLU A 1 87 ? -8.044 -1.350 16.993 1.00 94.31 87 GLU A N 1
ATOM 662 C CA . GLU A 1 87 ? -7.416 -1.915 18.196 1.00 94.31 87 GLU A CA 1
ATOM 663 C C . GLU A 1 87 ? -8.418 -2.158 19.335 1.00 94.31 87 GLU A C 1
ATOM 665 O O . GLU A 1 87 ? -8.229 -3.080 20.126 1.00 94.31 87 GLU A O 1
ATOM 670 N N . SER A 1 88 ? -9.511 -1.387 19.382 1.00 94.38 88 SER A N 1
ATOM 671 C CA . SER A 1 88 ? -10.608 -1.551 20.344 1.00 94.38 88 SER A CA 1
ATOM 672 C C . SER A 1 88 ? -11.383 -2.865 20.200 1.00 94.38 88 SER A C 1
ATOM 674 O O . SER A 1 88 ? -12.105 -3.238 21.120 1.00 94.38 88 SER A O 1
ATOM 676 N N . LEU A 1 89 ? -11.239 -3.575 19.077 1.00 94.94 89 LEU A N 1
ATOM 677 C CA . LEU A 1 89 ? -11.847 -4.888 18.842 1.00 94.94 89 LEU A CA 1
ATOM 678 C C . LEU A 1 89 ? -10.943 -6.049 19.281 1.00 94.94 89 LEU A C 1
ATOM 680 O O . LEU A 1 89 ? -11.308 -7.215 19.122 1.00 94.94 89 LEU A O 1
ATOM 684 N N . ARG A 1 90 ? -9.753 -5.764 19.826 1.00 95.12 90 ARG A N 1
ATOM 685 C CA . ARG A 1 90 ? -8.828 -6.795 20.299 1.00 95.12 90 ARG A CA 1
ATOM 686 C C . ARG A 1 90 ? -9.462 -7.588 21.443 1.00 95.12 90 ARG A C 1
ATOM 688 O O . ARG A 1 90 ? -9.769 -7.041 22.498 1.00 95.12 90 ARG A O 1
ATOM 695 N N . ILE A 1 91 ? -9.602 -8.898 21.252 1.00 93.38 91 ILE A N 1
ATOM 696 C CA . ILE A 1 91 ? -10.046 -9.814 22.306 1.00 93.38 91 ILE A CA 1
ATOM 697 C C . ILE A 1 91 ? -8.919 -9.928 23.341 1.00 93.38 91 ILE A C 1
ATOM 699 O O . ILE A 1 91 ? -7.776 -10.227 22.982 1.00 93.38 91 ILE A O 1
ATOM 703 N N . ALA A 1 92 ? -9.226 -9.680 24.617 1.00 82.56 92 ALA A N 1
ATOM 704 C CA . ALA A 1 92 ? -8.292 -9.939 25.709 1.00 82.56 92 ALA A CA 1
ATOM 705 C C . ALA A 1 92 ? -7.918 -11.431 25.704 1.00 82.56 92 ALA A C 1
ATOM 707 O O . ALA A 1 92 ? -8.790 -12.293 25.596 1.00 82.56 92 ALA A O 1
ATOM 708 N N . SER A 1 93 ? -6.625 -11.748 25.771 1.00 75.50 93 SER A N 1
ATOM 709 C CA . SER A 1 93 ? -6.151 -13.134 25.755 1.00 75.50 93 SER A CA 1
ATOM 710 C C . SER A 1 93 ? -6.821 -13.944 26.867 1.00 75.50 93 SER A C 1
ATOM 712 O O . SER A 1 93 ? -6.816 -13.526 28.024 1.00 75.50 93 SER A O 1
ATOM 714 N N . VAL A 1 94 ? -7.371 -15.109 26.513 1.00 64.75 94 VAL A N 1
ATOM 715 C CA . VAL A 1 94 ? -8.004 -16.079 27.423 1.00 64.75 94 VAL A CA 1
ATOM 716 C C . VAL A 1 94 ? -6.938 -16.734 28.315 1.00 64.75 94 VAL A C 1
ATOM 718 O O . VAL A 1 94 ? -6.597 -17.899 28.148 1.00 64.75 94 VAL A O 1
ATOM 721 N N . THR A 1 95 ? -6.359 -15.974 29.240 1.00 58.81 95 THR A N 1
ATOM 722 C CA . THR A 1 95 ? -5.426 -16.486 30.261 1.00 58.81 95 THR A CA 1
ATOM 723 C C . THR A 1 95 ? -5.802 -16.093 31.689 1.00 58.81 95 THR A C 1
ATOM 725 O O . THR A 1 95 ? -5.141 -16.542 32.616 1.00 58.81 95 THR A O 1
ATOM 728 N N . ASP A 1 96 ? -6.913 -15.382 31.899 1.00 59.31 96 ASP A N 1
ATOM 729 C CA . ASP A 1 96 ? -7.478 -15.130 33.233 1.00 59.31 96 ASP A CA 1
ATOM 730 C C . ASP A 1 96 ? -8.579 -16.144 33.575 1.00 59.31 96 ASP A C 1
ATOM 732 O O . ASP A 1 96 ? -9.744 -15.802 33.764 1.00 59.31 96 ASP A O 1
ATOM 736 N N . THR A 1 97 ? -8.225 -17.429 33.658 1.00 61.97 97 THR A N 1
ATOM 737 C CA . THR A 1 97 ? -9.050 -18.373 34.431 1.00 61.97 97 THR A CA 1
ATOM 738 C C . THR A 1 97 ? -8.347 -18.637 35.760 1.00 61.97 97 THR A C 1
ATOM 740 O O . THR A 1 97 ? -7.302 -19.290 35.763 1.00 61.97 97 THR A O 1
ATOM 743 N N . PRO A 1 98 ? -8.874 -18.153 36.901 1.00 54.41 98 PRO A N 1
ATOM 744 C CA . PRO A 1 98 ? -8.381 -18.563 38.206 1.00 54.41 98 PRO A CA 1
ATOM 745 C C . PRO A 1 98 ? -8.570 -20.075 38.352 1.00 54.41 98 PRO A C 1
ATOM 747 O O . PRO A 1 98 ? -9.687 -20.590 38.289 1.00 54.41 98 PRO A O 1
ATOM 750 N N . SER A 1 99 ? -7.463 -20.795 38.519 1.00 54.53 99 SER A N 1
ATOM 751 C CA . SER A 1 99 ? -7.460 -22.222 38.825 1.00 54.53 99 SER A CA 1
ATOM 752 C C . SER A 1 99 ? -8.045 -22.431 40.224 1.00 54.53 99 SER A C 1
ATOM 754 O O . SER A 1 99 ? -7.348 -22.268 41.223 1.00 54.53 99 SER A O 1
ATOM 756 N N . SER A 1 100 ? -9.342 -22.725 40.318 1.00 59.44 100 SER A N 1
ATOM 757 C CA . SER A 1 100 ? -9.995 -22.996 41.602 1.00 59.44 100 SER A CA 1
ATOM 758 C C . SER A 1 100 ? -10.967 -24.171 41.552 1.00 59.44 100 SER A C 1
ATOM 760 O O . SER A 1 100 ? -12.046 -24.055 42.111 1.00 59.44 100 SER A O 1
ATOM 762 N N . TRP A 1 101 ? -10.621 -25.293 40.907 1.00 52.47 101 TRP A N 1
ATOM 763 C CA . TRP A 1 101 ? -11.411 -26.535 41.028 1.00 52.47 101 TRP A CA 1
ATOM 764 C C . TRP A 1 101 ? -10.560 -27.808 40.902 1.00 52.47 101 TRP A C 1
ATOM 766 O O . TRP A 1 101 ? -10.730 -28.590 39.972 1.00 52.47 101 TRP A O 1
ATOM 776 N N . ILE A 1 102 ? -9.666 -28.045 41.864 1.00 53.06 102 ILE A N 1
ATOM 777 C CA . ILE A 1 102 ? -9.282 -29.414 42.241 1.00 53.06 102 ILE A CA 1
ATOM 778 C C . ILE A 1 102 ? -9.433 -29.488 43.762 1.00 53.06 102 ILE A C 1
ATOM 780 O O . ILE A 1 102 ? -8.623 -28.929 44.500 1.00 53.06 102 ILE A O 1
ATOM 784 N N . THR A 1 103 ? -10.534 -30.088 44.211 1.00 64.56 103 THR A N 1
ATOM 785 C CA . THR A 1 103 ? -10.739 -30.584 45.579 1.00 64.56 103 THR A CA 1
ATOM 786 C C . THR A 1 103 ? -10.830 -32.095 45.496 1.00 64.56 103 THR A C 1
ATOM 788 O O . THR A 1 103 ? -11.459 -32.569 44.522 1.00 64.56 103 THR A O 1
#